Protein AF-A0A2P8VQZ1-F1 (afdb_monomer_lite)

Structure (mmCIF, N/CA/C/O backbone):
data_AF-A0A2P8VQZ1-F1
#
_entry.id   AF-A0A2P8VQZ1-F1
#
loop_
_atom_site.group_PDB
_atom_site.id
_atom_site.type_symbol
_atom_site.label_atom_id
_atom_site.label_alt_id
_atom_site.label_comp_id
_atom_site.label_asym_id
_atom_site.label_entity_id
_atom_site.label_seq_id
_atom_site.pdbx_PDB_ins_code
_atom_site.Cartn_x
_atom_site.Cartn_y
_atom_site.Cartn_z
_atom_site.occupancy
_atom_site.B_iso_or_equiv
_atom_site.auth_seq_id
_atom_site.auth_comp_id
_atom_site.auth_asym_id
_atom_site.auth_atom_id
_atom_site.pdbx_PDB_model_num
ATOM 1 N N . MET A 1 1 ? 17.018 -12.679 38.061 1.00 53.47 1 MET A N 1
ATOM 2 C CA . MET A 1 1 ? 17.982 -11.822 37.328 1.00 53.47 1 MET A CA 1
ATOM 3 C C . MET A 1 1 ? 17.509 -11.430 35.916 1.00 53.47 1 MET A C 1
ATOM 5 O O . MET A 1 1 ? 17.938 -10.405 35.412 1.00 53.47 1 MET A O 1
ATOM 9 N N . THR A 1 2 ? 16.583 -12.165 35.287 1.00 56.56 2 THR A N 1
ATOM 10 C CA . THR A 1 2 ? 16.092 -11.919 33.910 1.00 56.56 2 THR A CA 1
ATOM 11 C C . THR A 1 2 ? 14.979 -10.865 33.781 1.0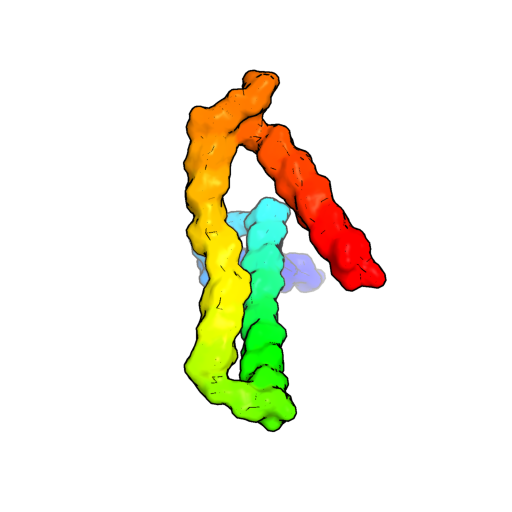0 56.56 2 THR A C 1
ATOM 13 O O . THR A 1 2 ? 14.738 -10.357 32.688 1.00 56.56 2 THR A O 1
ATOM 16 N N . THR A 1 3 ? 14.308 -10.501 34.878 1.00 59.94 3 THR A N 1
ATOM 17 C CA . THR A 1 3 ? 13.197 -9.528 34.886 1.00 59.94 3 THR A CA 1
ATOM 18 C C . THR A 1 3 ? 13.667 -8.078 34.721 1.00 59.94 3 THR A C 1
ATOM 20 O O . THR A 1 3 ? 12.965 -7.273 34.121 1.00 59.94 3 THR A O 1
ATOM 23 N N . SER A 1 4 ? 14.882 -7.767 35.192 1.00 68.19 4 SER A N 1
ATOM 24 C CA . SER A 1 4 ? 15.487 -6.429 35.107 1.00 68.19 4 SER A CA 1
ATOM 25 C C . SER A 1 4 ? 15.805 -6.037 33.660 1.00 68.19 4 SER A C 1
ATOM 27 O O . SER A 1 4 ? 15.395 -4.977 33.200 1.00 68.19 4 SER A O 1
ATOM 29 N N . LEU A 1 5 ? 16.415 -6.948 32.891 1.00 73.94 5 LEU A N 1
ATOM 30 C CA . LEU A 1 5 ? 16.815 -6.670 31.510 1.00 73.94 5 LEU A CA 1
ATOM 31 C C . LEU A 1 5 ? 15.610 -6.377 30.605 1.00 73.94 5 LEU A C 1
ATOM 33 O O . LEU A 1 5 ? 15.630 -5.420 29.842 1.00 73.94 5 LEU A O 1
ATOM 37 N N . LYS A 1 6 ? 14.536 -7.174 30.715 1.00 76.06 6 LYS A N 1
ATOM 38 C CA . LYS A 1 6 ? 13.309 -6.969 29.926 1.00 76.06 6 LYS A CA 1
ATOM 39 C C . LYS A 1 6 ? 12.633 -5.636 30.252 1.00 76.06 6 LYS A C 1
ATOM 41 O O . LYS A 1 6 ? 12.143 -4.975 29.341 1.00 76.06 6 LYS A O 1
ATOM 46 N N . ALA A 1 7 ? 12.619 -5.244 31.526 1.00 75.81 7 ALA A N 1
ATOM 47 C CA . ALA A 1 7 ? 12.051 -3.973 31.961 1.00 75.81 7 ALA A CA 1
ATOM 48 C C . ALA A 1 7 ? 12.875 -2.780 31.449 1.00 75.81 7 ALA A C 1
ATOM 50 O O . ALA A 1 7 ? 12.304 -1.858 30.871 1.00 75.81 7 ALA A O 1
ATOM 51 N N . SER A 1 8 ? 14.206 -2.841 31.558 1.00 77.88 8 SER A N 1
ATOM 52 C CA . SER A 1 8 ? 15.101 -1.806 31.023 1.00 77.88 8 SER A CA 1
ATOM 53 C C . SER A 1 8 ? 15.010 -1.677 29.503 1.00 77.88 8 SER A C 1
ATOM 55 O O . SER A 1 8 ? 15.011 -0.568 28.978 1.00 77.88 8 SER A O 1
ATOM 57 N N . LEU A 1 9 ? 14.885 -2.797 28.788 1.00 81.12 9 LEU A N 1
ATOM 58 C CA . LEU A 1 9 ? 14.784 -2.804 27.328 1.00 81.12 9 LEU A CA 1
ATOM 59 C C . LEU A 1 9 ? 13.440 -2.235 26.860 1.00 81.12 9 LEU A C 1
ATOM 61 O O . LEU A 1 9 ? 13.404 -1.421 25.940 1.00 81.12 9 LEU A O 1
ATOM 65 N N . LYS A 1 10 ? 12.346 -2.591 27.545 1.00 80.12 10 LYS A N 1
ATOM 66 C CA . LYS A 1 10 ? 11.026 -2.000 27.302 1.00 80.12 10 LYS A CA 1
ATOM 67 C C . LYS A 1 10 ? 11.050 -0.484 27.523 1.00 80.12 10 LYS A C 1
ATOM 69 O O . LYS A 1 10 ? 10.620 0.259 26.650 1.00 80.12 10 LYS A O 1
ATOM 74 N N . GLN A 1 11 ? 11.612 -0.035 28.643 1.00 79.56 11 GLN A N 1
ATOM 75 C CA . GLN A 1 11 ? 11.681 1.384 28.990 1.00 79.56 11 GLN A CA 1
ATOM 76 C C . GLN A 1 11 ? 12.552 2.187 28.011 1.00 79.56 11 GLN A C 1
ATOM 78 O O . GLN A 1 11 ? 12.190 3.299 27.629 1.00 79.56 11 GLN A O 1
ATOM 83 N N . PHE A 1 12 ? 13.663 1.608 27.548 1.00 82.44 12 PHE A N 1
ATOM 84 C CA . PHE A 1 12 ? 14.513 2.221 26.531 1.00 82.44 12 PHE A CA 1
ATOM 85 C C . PHE A 1 12 ? 13.783 2.396 25.194 1.00 82.44 12 PHE A C 1
ATOM 87 O O . PHE A 1 12 ? 13.870 3.465 24.588 1.00 82.44 12 PHE A O 1
ATOM 94 N N . VAL A 1 13 ? 13.056 1.368 24.742 1.00 82.50 13 VAL A N 1
ATOM 95 C CA . VAL A 1 13 ? 12.276 1.412 23.496 1.00 82.50 13 VAL A CA 1
ATOM 96 C C . VAL A 1 13 ? 11.149 2.437 23.599 1.00 82.50 13 VAL A C 1
ATOM 98 O O . VAL A 1 13 ? 10.976 3.239 22.684 1.00 82.50 13 VAL A O 1
ATOM 101 N N . GLU A 1 14 ? 10.424 2.465 24.717 1.00 82.38 14 GLU A N 1
ATOM 102 C CA . GLU A 1 14 ? 9.338 3.427 24.926 1.00 82.38 14 GLU A CA 1
ATOM 103 C C . GLU A 1 14 ? 9.850 4.874 24.894 1.00 82.38 14 GLU A C 1
ATOM 105 O O . GLU A 1 14 ? 9.268 5.704 24.201 1.00 82.38 14 GLU A O 1
ATOM 110 N N . GLN A 1 15 ? 10.979 5.178 25.541 1.00 81.81 15 GLN A N 1
ATOM 111 C CA . GLN A 1 15 ? 11.538 6.537 25.543 1.00 81.81 15 GLN A CA 1
ATOM 112 C C . GLN A 1 15 ? 12.199 6.947 24.222 1.00 81.81 15 GLN A C 1
ATOM 114 O O . GLN A 1 15 ? 11.953 8.054 23.747 1.00 81.81 15 GLN A O 1
ATOM 119 N N . ASN A 1 16 ? 13.039 6.093 23.628 1.00 82.44 16 ASN A N 1
ATOM 120 C CA . ASN A 1 16 ? 13.879 6.490 22.490 1.00 82.44 16 ASN A CA 1
ATOM 121 C C . ASN A 1 16 ? 13.222 6.229 21.132 1.00 82.44 16 ASN A C 1
ATOM 123 O O . ASN A 1 16 ? 13.440 6.986 20.191 1.00 82.44 16 ASN A O 1
ATOM 127 N N . VAL A 1 17 ? 12.434 5.158 21.012 1.00 81.25 17 VAL A N 1
ATOM 128 C CA . VAL A 1 17 ? 11.839 4.741 19.732 1.00 81.25 17 VAL A CA 1
ATOM 129 C C . VAL A 1 17 ? 10.382 5.180 19.645 1.00 81.25 17 VAL A C 1
ATOM 131 O O . VAL A 1 17 ? 9.955 5.683 18.610 1.00 81.25 17 VAL A O 1
ATOM 134 N N . LEU A 1 18 ? 9.623 5.029 20.732 1.00 83.06 18 LEU A N 1
ATOM 135 C CA . LEU A 1 18 ? 8.189 5.343 20.761 1.00 83.06 18 LEU A CA 1
ATOM 136 C C . LEU A 1 18 ? 7.884 6.737 21.313 1.00 83.06 18 LEU A C 1
ATOM 138 O O . LEU A 1 18 ? 6.722 7.057 21.546 1.00 83.06 18 LEU A O 1
ATOM 142 N N . GLN A 1 19 ? 8.915 7.568 21.507 1.00 86.81 19 GLN A N 1
ATOM 143 C CA . GLN A 1 19 ? 8.788 8.968 21.928 1.00 86.81 19 GLN A CA 1
ATOM 144 C C . GLN A 1 19 ? 7.947 9.140 23.210 1.00 86.81 19 GLN A C 1
ATOM 146 O O . GLN A 1 19 ? 7.176 10.087 23.348 1.00 86.81 19 GLN A O 1
ATOM 151 N N . GLY A 1 20 ? 8.069 8.200 24.149 1.00 80.12 20 GLY A N 1
ATOM 152 C CA . GLY A 1 20 ? 7.347 8.185 25.421 1.00 80.12 20 GLY A CA 1
ATOM 153 C C . GLY A 1 20 ? 5.971 7.511 25.388 1.00 80.12 20 GLY A C 1
ATOM 154 O O . GLY A 1 20 ? 5.292 7.512 26.413 1.00 80.12 20 GLY A O 1
ATOM 155 N N . GLN A 1 21 ? 5.546 6.928 24.262 1.00 83.94 21 GLN A N 1
ATOM 156 C CA . GLN A 1 21 ? 4.285 6.182 24.186 1.00 83.94 21 GLN A CA 1
ATOM 157 C C . GLN A 1 21 ? 4.429 4.755 24.743 1.00 83.94 21 GLN A C 1
ATOM 159 O O . GLN A 1 21 ? 5.425 4.084 24.452 1.00 83.94 21 GLN A O 1
ATOM 164 N N . PRO A 1 22 ? 3.436 4.252 25.504 1.00 85.25 22 PRO A N 1
ATOM 165 C CA . PRO A 1 22 ? 3.462 2.885 26.005 1.00 85.25 22 PRO A CA 1
ATOM 166 C C . PRO A 1 22 ? 3.303 1.878 24.861 1.00 85.25 22 PRO A C 1
ATOM 168 O O . PRO A 1 22 ? 2.521 2.088 23.930 1.00 85.25 22 PRO A O 1
ATOM 171 N N . LEU A 1 23 ? 3.988 0.736 24.961 1.00 82.06 23 LEU A N 1
ATOM 172 C CA . LEU A 1 23 ? 3.792 -0.405 24.058 1.00 82.06 23 LEU A CA 1
ATOM 173 C C . LEU A 1 23 ? 2.420 -1.050 24.289 1.00 82.06 23 LEU A C 1
ATOM 175 O O . LEU A 1 23 ? 2.293 -2.039 25.017 1.00 82.06 23 LEU A O 1
ATOM 179 N N . THR A 1 24 ? 1.386 -0.489 23.667 1.00 89.44 24 THR A N 1
ATOM 180 C CA . THR A 1 24 ? 0.066 -1.117 23.571 1.00 89.44 24 THR A CA 1
ATOM 181 C C . THR A 1 24 ? 0.061 -2.182 22.476 1.00 89.44 24 THR A C 1
ATOM 183 O O . THR A 1 24 ? 0.850 -2.144 21.527 1.00 89.44 24 THR A O 1
ATOM 186 N N . THR A 1 25 ? -0.841 -3.156 22.591 1.00 88.38 25 THR A N 1
ATOM 187 C CA . THR A 1 25 ? -1.041 -4.198 21.570 1.00 88.38 25 THR A CA 1
ATOM 188 C C . THR A 1 25 ? -1.426 -3.606 20.214 1.00 88.38 25 THR A C 1
ATOM 190 O O . THR A 1 25 ? -0.978 -4.094 19.180 1.00 88.38 25 THR A O 1
ATOM 193 N N . GLU A 1 26 ? -2.198 -2.520 20.216 1.00 89.69 26 GLU A N 1
ATOM 194 C CA . GLU A 1 26 ? -2.586 -1.771 19.018 1.00 89.69 26 GLU A CA 1
ATOM 195 C C . GLU A 1 26 ? -1.376 -1.127 18.336 1.00 89.69 26 GLU A C 1
ATOM 197 O O . GLU A 1 26 ? -1.177 -1.307 17.134 1.00 89.69 26 GLU A O 1
ATOM 202 N N . LEU A 1 27 ? -0.522 -0.437 19.101 1.00 88.88 27 LEU A N 1
ATOM 203 C CA . LEU A 1 27 ? 0.688 0.182 18.564 1.00 88.88 27 LEU A CA 1
ATOM 204 C C . LEU A 1 27 ? 1.649 -0.876 18.017 1.00 88.88 27 LEU A C 1
ATOM 206 O O . LEU A 1 27 ? 2.185 -0.713 16.924 1.00 88.88 27 LEU A O 1
ATOM 210 N N . ALA A 1 28 ? 1.816 -1.992 18.728 1.00 89.12 28 ALA A N 1
ATOM 211 C CA . ALA A 1 28 ? 2.629 -3.107 18.258 1.00 89.12 28 ALA A CA 1
ATOM 212 C C . ALA A 1 28 ? 2.103 -3.692 16.933 1.00 89.12 28 ALA A C 1
ATOM 214 O O . ALA A 1 28 ? 2.895 -3.961 16.028 1.00 89.12 28 ALA A O 1
ATOM 215 N N . ALA A 1 29 ? 0.780 -3.840 16.786 1.00 91.38 29 ALA A N 1
ATOM 216 C CA . ALA A 1 29 ? 0.169 -4.302 15.541 1.00 91.38 29 ALA A CA 1
ATOM 217 C C . ALA A 1 29 ? 0.414 -3.317 14.387 1.00 91.38 29 ALA A C 1
ATOM 219 O O . ALA A 1 29 ? 0.814 -3.727 13.297 1.00 91.38 29 ALA A O 1
ATOM 220 N N . ILE A 1 30 ? 0.242 -2.016 14.634 1.00 92.12 30 ILE A N 1
ATOM 221 C CA . ILE A 1 30 ? 0.504 -0.966 13.641 1.00 92.12 30 ILE A CA 1
ATOM 222 C C . ILE A 1 30 ? 1.979 -0.984 13.214 1.00 92.12 30 ILE A C 1
ATOM 224 O O . ILE A 1 30 ? 2.271 -1.015 12.018 1.00 92.12 30 ILE A O 1
ATOM 228 N N . LEU A 1 31 ? 2.911 -1.026 14.172 1.00 92.19 31 LEU A N 1
ATOM 229 C CA . LEU A 1 31 ? 4.352 -1.080 13.903 1.00 92.19 31 LEU A CA 1
ATOM 230 C C . LEU A 1 31 ? 4.733 -2.311 13.080 1.00 92.19 31 LEU A C 1
ATOM 232 O O . LEU A 1 31 ? 5.512 -2.196 12.137 1.00 92.19 31 LEU A O 1
ATOM 236 N N . MET A 1 32 ? 4.158 -3.473 13.392 1.00 92.12 32 MET A N 1
ATOM 237 C CA . MET A 1 32 ? 4.393 -4.701 12.635 1.00 92.12 32 MET A CA 1
ATOM 238 C C . MET A 1 32 ? 3.918 -4.571 11.183 1.00 92.12 32 MET A C 1
ATOM 240 O O . MET A 1 32 ? 4.654 -4.934 10.266 1.00 92.12 32 MET A O 1
ATOM 244 N N . VAL A 1 33 ? 2.726 -4.012 10.953 1.00 94.00 33 VAL A N 1
ATOM 245 C CA . VAL A 1 33 ? 2.205 -3.790 9.594 1.00 94.00 33 VAL A CA 1
ATOM 246 C C . VAL A 1 33 ? 3.119 -2.851 8.807 1.00 94.00 33 VAL A C 1
ATOM 248 O O . VAL A 1 33 ? 3.475 -3.159 7.669 1.00 94.00 33 VAL A O 1
ATOM 251 N N . TYR A 1 34 ? 3.540 -1.735 9.404 1.00 92.12 34 TYR A N 1
ATOM 252 C CA . TYR A 1 34 ? 4.437 -0.789 8.735 1.00 92.12 34 TYR A CA 1
ATOM 253 C C . TYR A 1 34 ? 5.842 -1.355 8.511 1.00 92.12 34 TYR A C 1
ATOM 255 O O . TYR A 1 34 ? 6.447 -1.087 7.474 1.00 92.12 34 TYR A O 1
ATOM 263 N N . PHE A 1 35 ? 6.340 -2.191 9.420 1.00 93.31 35 PHE A N 1
ATOM 264 C CA . PHE A 1 35 ? 7.602 -2.901 9.238 1.00 93.31 35 PHE A CA 1
ATOM 265 C C . PHE A 1 35 ? 7.549 -3.845 8.031 1.00 93.31 35 PHE A C 1
ATOM 267 O O . PHE A 1 35 ? 8.425 -3.794 7.165 1.00 93.31 35 PHE A O 1
ATOM 274 N N . VAL A 1 36 ? 6.482 -4.644 7.920 1.00 93.56 36 VAL A N 1
ATOM 275 C CA . VAL A 1 36 ? 6.255 -5.504 6.749 1.00 93.56 36 VAL A CA 1
ATOM 276 C C . VAL A 1 36 ? 6.152 -4.662 5.475 1.00 93.56 36 VAL A C 1
ATOM 278 O O . VAL A 1 36 ? 6.786 -4.999 4.476 1.00 93.56 36 VAL A O 1
ATOM 281 N N . GLN A 1 37 ? 5.429 -3.536 5.505 1.00 90.12 37 GLN A N 1
ATOM 282 C CA . GLN A 1 37 ? 5.368 -2.627 4.355 1.00 90.12 37 GLN A CA 1
ATOM 283 C C . GLN A 1 37 ? 6.742 -2.082 3.944 1.00 90.12 37 GLN A C 1
ATOM 285 O O . GLN A 1 37 ? 7.003 -1.967 2.747 1.00 90.12 37 GLN A O 1
ATOM 290 N N . GLY A 1 38 ? 7.625 -1.792 4.902 1.00 90.38 38 GLY A N 1
ATOM 291 C CA . GLY A 1 38 ? 9.000 -1.375 4.627 1.00 90.38 38 GLY A CA 1
ATOM 292 C C . GLY A 1 38 ? 9.818 -2.467 3.930 1.00 90.38 38 GLY A C 1
ATOM 293 O O . GLY A 1 38 ? 10.441 -2.207 2.901 1.00 90.38 38 GLY A O 1
ATOM 294 N N . ILE A 1 39 ? 9.763 -3.707 4.430 1.00 92.62 39 ILE A N 1
ATOM 295 C CA . ILE A 1 39 ? 10.505 -4.842 3.849 1.00 92.62 39 ILE A CA 1
ATOM 296 C C . ILE A 1 39 ? 10.048 -5.155 2.420 1.00 92.62 39 ILE A C 1
ATOM 298 O O . ILE A 1 39 ? 10.878 -5.499 1.578 1.00 92.62 39 ILE A O 1
ATOM 302 N N . LEU A 1 40 ? 8.761 -4.979 2.098 1.00 88.44 40 LEU A N 1
ATOM 303 C CA . LEU A 1 40 ? 8.264 -5.144 0.725 1.00 88.44 40 LEU A CA 1
ATOM 304 C C . LEU A 1 40 ? 8.988 -4.235 -0.289 1.00 88.44 40 LEU A C 1
ATOM 306 O O . LEU A 1 40 ? 9.022 -4.557 -1.477 1.00 88.44 40 LEU A O 1
ATOM 310 N N . GLY A 1 41 ? 9.610 -3.136 0.153 1.00 85.44 41 GLY A N 1
ATOM 311 C CA . GLY A 1 41 ? 10.483 -2.311 -0.684 1.00 85.44 41 GLY A CA 1
ATOM 312 C C . GLY A 1 41 ? 11.693 -3.073 -1.240 1.00 85.44 41 GLY A C 1
ATOM 313 O O . GLY A 1 41 ? 12.046 -2.882 -2.402 1.00 85.44 41 GLY A O 1
ATOM 314 N N . LEU A 1 42 ? 12.270 -3.999 -0.466 1.00 88.62 42 LEU A N 1
ATOM 315 C CA . LEU A 1 42 ? 13.378 -4.850 -0.919 1.00 88.62 42 LEU A CA 1
ATOM 316 C C . LEU A 1 42 ? 12.926 -5.813 -2.023 1.00 88.62 42 LEU A C 1
ATOM 318 O O . LEU A 1 42 ? 13.620 -5.983 -3.022 1.00 88.62 42 LEU A O 1
ATOM 322 N N . ALA A 1 43 ? 11.727 -6.385 -1.887 1.00 86.38 43 ALA A N 1
ATOM 323 C CA . ALA A 1 43 ? 11.149 -7.243 -2.919 1.00 86.38 43 ALA A CA 1
ATOM 324 C C . ALA A 1 43 ? 10.913 -6.475 -4.231 1.00 86.38 43 ALA A C 1
ATOM 326 O O . ALA A 1 43 ? 11.221 -6.978 -5.309 1.00 86.38 43 ALA A O 1
ATOM 327 N N . ARG A 1 44 ? 10.436 -5.225 -4.157 1.00 83.31 44 ARG A N 1
ATOM 328 C CA . ARG A 1 44 ? 10.267 -4.363 -5.344 1.00 83.31 44 ARG A CA 1
ATOM 329 C C . ARG A 1 44 ? 11.591 -4.055 -6.041 1.00 83.31 44 ARG A C 1
ATOM 331 O O . ARG A 1 44 ? 11.620 -3.956 -7.268 1.00 83.31 44 ARG A O 1
ATOM 338 N N . LEU A 1 45 ? 12.675 -3.916 -5.278 1.00 84.31 45 LEU A N 1
ATOM 339 C CA . LEU A 1 45 ? 14.006 -3.714 -5.840 1.00 84.31 45 LEU A CA 1
ATOM 340 C C . LEU A 1 45 ? 14.477 -4.957 -6.606 1.00 84.31 45 LEU A C 1
ATOM 342 O O . LEU A 1 45 ? 14.925 -4.824 -7.740 1.00 84.31 45 LEU A O 1
ATOM 346 N N . ALA A 1 46 ? 14.294 -6.153 -6.039 1.00 84.62 46 ALA A N 1
ATOM 347 C CA . ALA A 1 46 ? 14.610 -7.409 -6.721 1.00 84.62 46 ALA A CA 1
ATOM 348 C C . ALA A 1 46 ? 13.823 -7.571 -8.035 1.00 84.62 46 ALA A C 1
ATOM 350 O O . ALA A 1 46 ? 14.403 -7.910 -9.062 1.00 84.62 46 ALA A O 1
ATOM 351 N N . VAL A 1 47 ? 12.526 -7.237 -8.034 1.00 83.50 47 VAL A N 1
ATOM 352 C CA . VAL A 1 47 ? 11.701 -7.226 -9.257 1.00 83.50 47 VAL A CA 1
ATOM 353 C C . VAL A 1 47 ? 12.226 -6.214 -10.277 1.00 83.50 47 VAL A C 1
ATOM 355 O O . VAL A 1 47 ? 12.257 -6.497 -11.469 1.00 83.50 47 VAL A O 1
ATOM 358 N N . SER A 1 48 ? 12.672 -5.039 -9.827 1.00 80.88 48 SER A N 1
ATOM 359 C CA . SER A 1 48 ? 13.225 -4.016 -10.721 1.00 80.88 48 SER A CA 1
ATOM 360 C C . SER A 1 48 ? 14.536 -4.457 -11.373 1.00 80.88 48 SER A C 1
ATOM 362 O O . SER A 1 48 ? 14.765 -4.101 -12.525 1.00 80.88 48 SER A O 1
ATOM 364 N N . PHE A 1 49 ? 15.380 -5.210 -10.661 1.00 83.69 49 PHE A N 1
ATOM 365 C CA . PHE A 1 49 ? 16.590 -5.809 -11.233 1.00 83.69 49 PHE A CA 1
ATOM 366 C C . PHE A 1 49 ? 16.247 -6.916 -12.223 1.00 83.69 49 PHE A C 1
ATOM 368 O O . PHE A 1 49 ? 16.704 -6.856 -13.353 1.00 83.69 49 PHE A O 1
ATOM 375 N N . PHE A 1 50 ? 15.339 -7.829 -11.876 1.00 84.88 50 PHE A N 1
ATOM 376 C CA . PHE A 1 50 ? 14.860 -8.863 -12.800 1.00 84.88 50 PHE A CA 1
ATOM 377 C C . PHE A 1 50 ? 14.327 -8.274 -14.122 1.00 84.88 50 PHE A C 1
ATOM 379 O O . PHE A 1 50 ? 14.704 -8.697 -15.213 1.00 84.88 50 PHE A O 1
ATOM 386 N N . LEU A 1 51 ? 13.486 -7.236 -14.043 1.00 81.62 51 LEU A N 1
ATOM 387 C CA . LEU A 1 51 ? 12.920 -6.582 -15.227 1.00 81.62 51 LEU A CA 1
ATOM 388 C C . LEU A 1 51 ? 13.986 -5.904 -16.109 1.00 81.62 51 LEU A C 1
ATOM 390 O O . LEU A 1 51 ? 13.827 -5.859 -17.327 1.00 81.62 51 LEU A O 1
ATOM 394 N N . LYS A 1 52 ? 15.055 -5.365 -15.516 1.00 79.25 52 LYS A N 1
ATOM 395 C CA . LYS A 1 52 ? 16.119 -4.664 -16.252 1.00 79.25 52 LYS A CA 1
ATOM 396 C C . LYS A 1 52 ? 17.192 -5.612 -16.782 1.00 79.25 52 LYS A C 1
ATOM 398 O O . LYS A 1 52 ? 17.595 -5.469 -17.930 1.00 79.25 52 LYS A O 1
ATOM 403 N N . ASP A 1 53 ? 17.628 -6.557 -15.957 1.00 79.12 53 ASP A N 1
ATOM 404 C CA . ASP A 1 53 ? 18.817 -7.374 -16.199 1.00 79.12 53 ASP A CA 1
ATOM 405 C C . ASP A 1 53 ? 18.481 -8.664 -16.964 1.00 79.12 53 ASP A C 1
ATOM 407 O O . ASP A 1 53 ? 19.219 -9.030 -17.875 1.00 79.12 53 ASP A O 1
ATOM 411 N N . ASP A 1 54 ? 17.345 -9.310 -16.665 1.00 81.06 54 ASP A N 1
ATOM 412 C CA . ASP A 1 54 ? 16.939 -10.559 -17.332 1.00 81.06 54 ASP A CA 1
ATOM 413 C C . ASP A 1 54 ? 16.008 -10.312 -18.529 1.00 81.06 54 ASP A C 1
ATOM 415 O O . ASP A 1 54 ? 16.083 -11.005 -19.544 1.00 81.06 54 ASP A O 1
ATOM 419 N N . LEU A 1 55 ? 15.123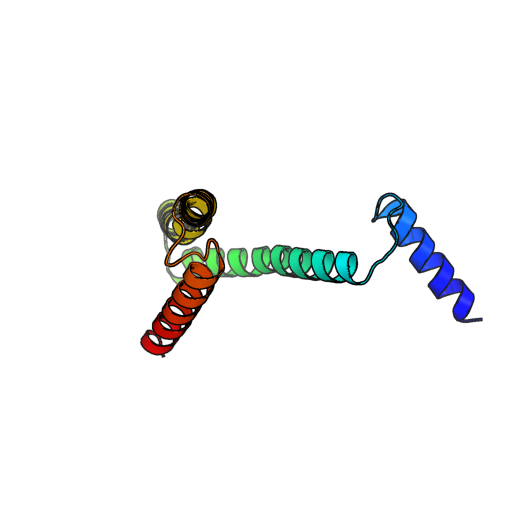 -9.315 -18.425 1.00 79.62 55 LEU A N 1
ATOM 420 C CA . LEU A 1 55 ? 14.149 -8.973 -19.473 1.00 79.62 55 LEU A CA 1
ATOM 421 C C . LEU A 1 55 ? 14.594 -7.811 -20.374 1.00 79.62 55 LEU A C 1
ATOM 423 O O . LEU A 1 55 ? 13.935 -7.538 -21.376 1.00 79.62 55 LEU A O 1
ATOM 427 N N . GLY A 1 56 ? 15.702 -7.138 -20.044 1.00 83.12 56 GLY A N 1
ATOM 428 C CA . GLY A 1 56 ? 16.300 -6.089 -20.876 1.00 83.12 56 GLY A CA 1
ATOM 429 C C . GLY A 1 56 ? 15.467 -4.809 -21.009 1.00 83.12 56 GLY A C 1
ATOM 430 O O . GLY A 1 56 ? 15.706 -4.026 -21.929 1.00 83.12 56 GLY A O 1
ATOM 431 N N . LEU A 1 57 ? 14.478 -4.587 -20.134 1.00 84.00 57 LEU A N 1
ATOM 432 C CA . LEU A 1 57 ? 13.599 -3.420 -20.218 1.00 84.00 57 LEU A CA 1
ATOM 433 C C . LEU A 1 57 ? 14.365 -2.134 -19.911 1.00 84.00 57 LEU A C 1
ATOM 435 O O . LEU A 1 57 ? 15.157 -2.053 -18.963 1.00 84.00 57 LEU A O 1
ATOM 439 N N . THR A 1 58 ? 14.067 -1.080 -20.665 1.00 87.31 58 THR A N 1
ATOM 440 C CA . THR A 1 58 ? 14.638 0.234 -20.380 1.00 87.31 58 THR A CA 1
ATOM 441 C C . THR A 1 58 ? 14.131 0.751 -19.026 1.00 87.31 58 THR A C 1
ATOM 443 O O . THR A 1 58 ? 13.006 0.456 -18.606 1.00 87.31 58 THR A O 1
ATOM 446 N N . PRO A 1 59 ? 14.907 1.593 -18.319 1.00 80.88 59 PRO A N 1
ATOM 447 C CA . PRO A 1 59 ? 14.451 2.197 -17.068 1.00 80.88 59 PRO A CA 1
ATOM 448 C C . PRO A 1 59 ? 13.126 2.963 -17.201 1.00 80.88 59 PRO A C 1
ATOM 450 O O . PRO A 1 59 ? 12.360 3.018 -16.240 1.00 80.88 59 PRO A O 1
ATOM 453 N N . ALA A 1 60 ? 12.848 3.523 -18.384 1.00 85.88 60 ALA A N 1
ATOM 454 C CA . ALA A 1 60 ? 11.603 4.219 -18.687 1.00 85.88 60 ALA A CA 1
ATOM 455 C C . ALA A 1 60 ? 10.400 3.263 -18.740 1.00 85.88 60 ALA A C 1
ATOM 457 O O . ALA A 1 60 ? 9.353 3.577 -18.177 1.00 85.88 60 ALA A O 1
ATOM 458 N N . GLU A 1 61 ? 10.549 2.083 -19.345 1.00 85.88 61 GLU A N 1
ATOM 459 C CA . GLU A 1 61 ? 9.483 1.073 -19.420 1.00 85.88 61 GLU A CA 1
ATOM 460 C C . GLU A 1 61 ? 9.179 0.473 -18.047 1.00 85.88 61 GLU A C 1
ATOM 462 O O . GLU A 1 61 ? 8.013 0.383 -17.658 1.00 85.88 61 GLU A O 1
ATO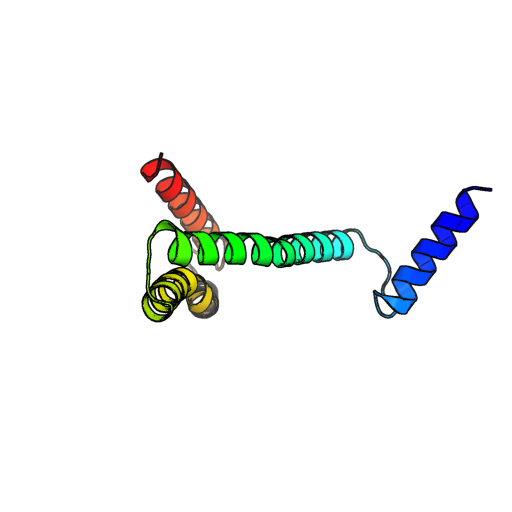M 467 N N . VAL A 1 62 ? 10.212 0.155 -17.258 1.00 85.81 62 VAL A N 1
ATOM 468 C CA . VAL A 1 62 ? 10.030 -0.334 -15.879 1.00 85.81 62 VAL A CA 1
ATOM 469 C C . VAL A 1 62 ? 9.338 0.720 -15.010 1.00 85.81 62 VAL A C 1
ATOM 471 O O . VAL A 1 62 ? 8.439 0.390 -14.229 1.00 85.81 62 VAL A O 1
ATOM 474 N N . ALA A 1 63 ? 9.704 1.996 -15.161 1.00 85.62 63 ALA A N 1
ATOM 475 C CA . ALA A 1 63 ? 9.048 3.097 -14.461 1.00 85.62 63 ALA A CA 1
ATOM 476 C C . ALA A 1 63 ? 7.588 3.279 -14.905 1.00 85.62 63 ALA A C 1
ATOM 478 O O . ALA A 1 63 ? 6.718 3.451 -14.051 1.00 85.62 63 ALA A O 1
ATOM 479 N N . ALA A 1 64 ? 7.299 3.188 -16.205 1.00 87.88 64 ALA A N 1
ATOM 480 C CA . ALA A 1 64 ? 5.941 3.284 -16.734 1.00 87.88 64 ALA A CA 1
ATOM 481 C C . ALA A 1 64 ? 5.056 2.129 -16.236 1.00 87.88 64 ALA A C 1
ATOM 483 O O . ALA A 1 64 ? 3.964 2.370 -15.720 1.00 87.88 64 ALA A O 1
ATOM 484 N N . MET A 1 65 ? 5.549 0.889 -16.299 1.00 86.00 65 MET A N 1
ATOM 485 C CA . MET A 1 65 ? 4.843 -0.290 -15.787 1.00 86.00 65 MET A CA 1
ATOM 486 C C . MET A 1 65 ? 4.564 -0.186 -14.288 1.00 86.00 65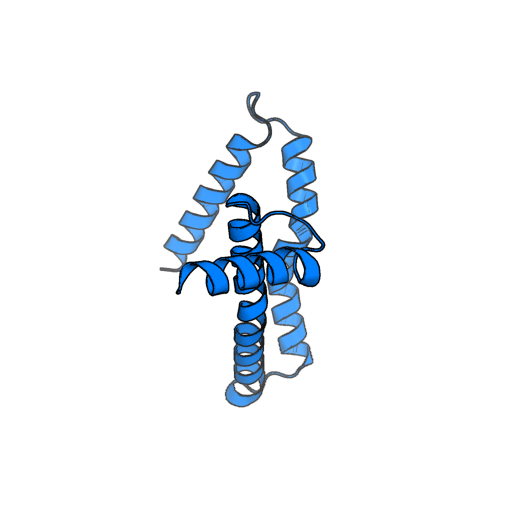 MET A C 1
ATOM 488 O O . MET A 1 65 ? 3.434 -0.397 -13.846 1.00 86.00 65 MET A O 1
ATOM 492 N N . THR A 1 66 ? 5.581 0.176 -13.502 1.00 84.62 66 THR A N 1
ATOM 493 C CA . THR A 1 66 ? 5.428 0.337 -12.051 1.00 84.62 66 THR A CA 1
ATOM 494 C C . THR A 1 66 ? 4.466 1.482 -11.738 1.00 84.62 66 THR A C 1
ATOM 496 O O . THR A 1 66 ? 3.607 1.341 -10.870 1.00 84.62 66 THR A O 1
ATOM 499 N N . GLY A 1 67 ? 4.544 2.586 -12.485 1.00 85.81 67 GLY A N 1
ATOM 500 C CA . GLY A 1 67 ? 3.624 3.716 -12.382 1.00 85.81 67 GLY A CA 1
ATOM 501 C C . GLY A 1 67 ? 2.173 3.286 -12.587 1.00 85.81 67 GLY A C 1
ATOM 502 O O . GLY A 1 67 ? 1.339 3.523 -11.711 1.00 85.81 67 GLY A O 1
ATOM 503 N N . ILE A 1 68 ? 1.886 2.559 -13.671 1.00 88.19 68 ILE A N 1
ATOM 504 C CA . ILE A 1 68 ? 0.550 2.011 -13.950 1.00 88.19 68 ILE A CA 1
ATOM 505 C C . ILE A 1 68 ? 0.100 1.069 -12.826 1.00 88.19 68 ILE A C 1
ATOM 507 O O . ILE A 1 68 ? -1.015 1.204 -12.322 1.00 88.19 68 ILE A O 1
ATOM 511 N N . ALA A 1 69 ? 0.976 0.174 -12.362 1.00 85.62 69 ALA A N 1
ATOM 512 C CA . ALA A 1 69 ? 0.675 -0.741 -11.259 1.00 85.62 69 ALA A CA 1
ATOM 513 C C . ALA A 1 69 ? 0.384 -0.017 -9.928 1.00 85.62 69 ALA A C 1
ATOM 515 O O . ALA A 1 69 ? -0.347 -0.536 -9.080 1.00 85.62 69 ALA A O 1
ATOM 516 N N . THR A 1 70 ? 0.918 1.193 -9.732 1.00 84.69 70 THR A N 1
ATOM 517 C CA . THR A 1 70 ? 0.641 2.016 -8.543 1.00 84.69 70 THR A CA 1
ATOM 518 C C . THR A 1 70 ? -0.622 2.871 -8.648 1.00 84.69 70 THR A C 1
ATOM 520 O O . THR A 1 70 ? -1.129 3.296 -7.610 1.00 84.69 70 THR A O 1
ATOM 523 N N . LEU A 1 71 ? -1.199 3.066 -9.842 1.00 84.69 71 LEU A N 1
ATOM 524 C CA . LEU A 1 71 ? -2.406 3.887 -10.031 1.00 84.69 71 LEU A CA 1
ATOM 525 C C . LEU A 1 71 ? -3.577 3.507 -9.108 1.00 84.69 71 LEU A C 1
ATOM 527 O O . LEU A 1 71 ? -4.171 4.417 -8.524 1.00 84.69 71 LEU A O 1
ATOM 531 N N . PRO A 1 72 ? -3.905 2.217 -8.884 1.00 80.56 72 PRO A N 1
ATOM 532 C CA . PRO A 1 72 ? -4.989 1.849 -7.973 1.00 80.56 72 PRO A CA 1
ATOM 533 C C . PRO A 1 72 ? -4.779 2.360 -6.541 1.00 80.56 72 PRO A C 1
ATOM 535 O O . PRO A 1 72 ? -5.744 2.699 -5.854 1.00 80.56 72 PRO A O 1
ATOM 538 N N . TRP A 1 73 ? -3.524 2.466 -6.087 1.00 80.12 73 TRP A N 1
ATOM 539 C CA . TRP A 1 73 ? -3.202 3.011 -4.767 1.00 80.12 73 TRP A CA 1
ATOM 540 C C . TRP A 1 73 ? -3.487 4.512 -4.684 1.00 80.12 73 TRP A C 1
ATOM 542 O O . TRP A 1 73 ? -3.917 4.983 -3.630 1.00 80.12 73 TRP A O 1
ATOM 552 N N . THR A 1 74 ? -3.335 5.236 -5.793 1.00 83.06 74 THR A N 1
ATOM 553 C CA . THR A 1 74 ? -3.616 6.675 -5.905 1.00 83.06 74 THR A CA 1
ATOM 554 C C . THR A 1 74 ? -5.113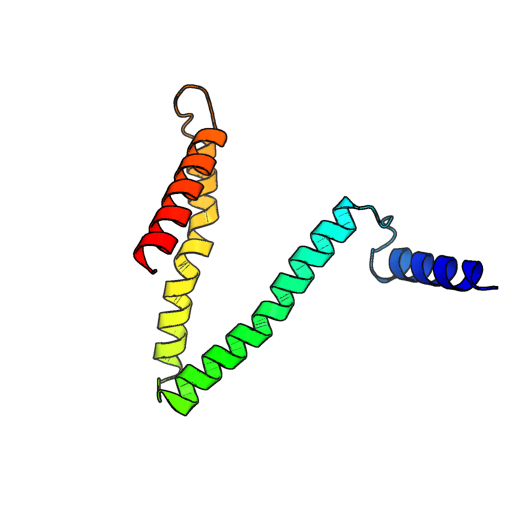 6.986 -5.952 1.00 83.06 74 THR A C 1
ATOM 556 O O . THR A 1 74 ? -5.523 8.056 -5.515 1.00 83.06 74 THR A O 1
ATOM 559 N N . ILE A 1 75 ? -5.957 6.060 -6.424 1.00 85.75 75 ILE A N 1
ATOM 560 C CA . ILE A 1 75 ? -7.421 6.259 -6.506 1.00 85.75 75 ILE A CA 1
ATOM 561 C C . ILE A 1 75 ? -8.095 6.095 -5.128 1.00 85.75 75 ILE A C 1
ATOM 563 O O . ILE A 1 75 ? -9.226 6.534 -4.926 1.00 85.75 75 ILE A O 1
ATOM 567 N N . LYS A 1 76 ? -7.405 5.527 -4.128 1.00 82.25 76 LYS A N 1
ATOM 568 C CA . LYS A 1 76 ? -7.952 5.297 -2.775 1.00 82.25 76 LYS A CA 1
ATOM 569 C C . LYS A 1 76 ? -8.704 6.488 -2.155 1.00 82.25 76 LYS A C 1
ATOM 571 O O . LYS A 1 76 ? -9.786 6.245 -1.623 1.00 82.25 76 LYS A O 1
ATOM 576 N N . PRO A 1 77 ? -8.217 7.745 -2.214 1.00 84.31 77 PRO A N 1
ATOM 577 C CA . PRO A 1 77 ? -8.951 8.890 -1.678 1.00 84.31 77 PRO A CA 1
ATOM 578 C C . PRO A 1 77 ? -10.305 9.085 -2.364 1.00 84.31 77 PRO A C 1
ATOM 580 O O . PRO A 1 77 ? -11.295 9.348 -1.689 1.00 84.31 77 PRO A O 1
ATOM 583 N N . VAL A 1 78 ? -10.372 8.883 -3.684 1.00 85.62 78 VAL A N 1
ATOM 584 C CA . VAL A 1 78 ? -11.616 8.964 -4.464 1.00 85.62 78 VAL A CA 1
ATOM 585 C C . VAL A 1 78 ? -12.606 7.904 -3.990 1.00 85.62 78 VAL A C 1
ATOM 587 O O . VAL A 1 78 ? -13.761 8.226 -3.725 1.00 85.62 78 VAL A O 1
ATOM 590 N N . PHE A 1 79 ? -12.157 6.661 -3.791 1.00 81.19 79 PHE A N 1
ATOM 591 C CA . PHE A 1 79 ? -13.006 5.615 -3.208 1.00 81.19 79 PHE A CA 1
ATOM 592 C C . PHE A 1 79 ? -13.464 5.957 -1.784 1.00 81.19 79 PHE A C 1
ATOM 594 O O . PHE A 1 79 ? -14.609 5.675 -1.435 1.00 81.19 79 PHE A O 1
ATOM 601 N N . GLY A 1 80 ? -12.613 6.612 -0.988 1.00 81.19 80 GLY A N 1
ATOM 602 C CA . GLY A 1 80 ? -12.978 7.168 0.316 1.00 81.19 80 GLY A CA 1
ATOM 603 C C . GLY A 1 80 ? -14.134 8.164 0.209 1.00 81.19 80 GLY A C 1
ATOM 604 O O . GLY A 1 80 ? -15.175 7.951 0.831 1.00 81.19 80 GLY A O 1
ATOM 605 N N . PHE A 1 81 ? -13.997 9.174 -0.658 1.00 83.00 81 PHE A N 1
ATOM 606 C CA . PHE A 1 81 ? -15.043 10.168 -0.926 1.00 83.00 81 PHE A CA 1
ATOM 607 C C . PHE A 1 81 ? -16.346 9.537 -1.416 1.00 83.00 81 PHE A C 1
ATOM 609 O O . PHE A 1 81 ? -17.417 9.898 -0.936 1.00 83.00 81 PHE A O 1
ATOM 616 N N . VAL A 1 82 ? -16.273 8.572 -2.334 1.00 83.50 82 VAL A N 1
ATOM 617 C CA . VAL A 1 82 ? -17.461 7.882 -2.855 1.00 83.50 82 VAL A CA 1
ATOM 618 C C . VAL A 1 82 ? -18.160 7.086 -1.751 1.00 83.50 82 VAL A C 1
ATOM 620 O O . VAL A 1 82 ? -19.376 7.193 -1.606 1.00 83.50 82 VAL A O 1
ATOM 623 N N . SER A 1 83 ? -17.403 6.338 -0.940 1.00 80.44 83 SER A N 1
ATOM 624 C CA . SER A 1 83 ? -17.959 5.518 0.148 1.00 80.44 83 SER A CA 1
ATOM 625 C C . SER A 1 83 ? -18.591 6.342 1.277 1.00 80.44 83 SER A C 1
ATOM 627 O O . SER A 1 83 ? -19.507 5.873 1.956 1.00 80.44 83 SER A O 1
ATOM 629 N N . ASP A 1 84 ? -18.116 7.574 1.472 1.00 79.75 84 ASP A N 1
ATOM 630 C CA . ASP A 1 84 ? -18.639 8.496 2.478 1.00 79.75 84 ASP A CA 1
ATOM 631 C C . ASP A 1 84 ? -19.785 9.368 1.940 1.00 79.75 84 ASP A C 1
ATOM 633 O O . ASP A 1 84 ? -20.699 9.703 2.698 1.00 79.75 84 ASP A O 1
ATOM 637 N N . GLY A 1 85 ? -19.770 9.700 0.643 1.00 78.56 85 GLY A N 1
ATOM 638 C CA . GLY A 1 85 ? -20.754 10.566 -0.012 1.00 78.56 85 GLY A CA 1
ATOM 639 C C . GLY A 1 85 ? -22.027 9.858 -0.487 1.00 78.56 85 GLY A C 1
ATOM 640 O O . GLY A 1 85 ? -23.096 10.466 -0.464 1.00 78.56 85 GLY A O 1
ATOM 641 N N . PHE A 1 86 ? -21.950 8.578 -0.866 1.00 78.50 86 PHE A N 1
ATOM 642 C CA . PHE A 1 86 ? -23.086 7.830 -1.420 1.00 78.50 86 PHE A CA 1
ATOM 643 C C . PHE A 1 86 ? -23.457 6.625 -0.538 1.00 78.50 86 PHE A C 1
ATOM 645 O O . PHE A 1 86 ? -22.921 5.535 -0.702 1.00 78.50 86 PHE A O 1
ATOM 652 N N . PRO A 1 87 ? -24.387 6.767 0.423 1.00 76.00 87 PRO A N 1
ATOM 653 C CA . PRO A 1 87 ? -24.859 5.627 1.203 1.00 76.00 87 PRO A CA 1
ATOM 654 C C . PRO A 1 87 ? -25.710 4.682 0.340 1.00 76.00 87 PRO A C 1
ATOM 656 O O . PRO A 1 87 ? -26.750 5.077 -0.187 1.00 76.00 87 PRO A O 1
ATOM 659 N N . ILE A 1 88 ? -25.323 3.407 0.263 1.00 74.12 88 ILE A N 1
ATOM 660 C CA . ILE A 1 88 ? -26.102 2.361 -0.414 1.00 74.12 88 ILE A CA 1
ATOM 661 C C . ILE A 1 88 ? -26.993 1.674 0.625 1.00 74.12 88 ILE A C 1
ATOM 663 O O . ILE A 1 88 ? -26.508 1.102 1.602 1.00 74.12 88 ILE A O 1
ATOM 667 N N . GLY A 1 89 ? -28.315 1.732 0.438 1.00 67.38 89 GLY A N 1
ATOM 668 C CA . GLY A 1 89 ? -29.265 0.971 1.262 1.00 67.38 89 GLY A CA 1
ATOM 669 C C . GLY A 1 89 ? -29.182 1.269 2.767 1.00 67.38 89 GLY A C 1
ATOM 670 O O . GLY A 1 89 ? -29.311 0.355 3.573 1.00 67.38 89 GLY A O 1
ATOM 671 N N . ARG A 1 90 ? -28.948 2.539 3.143 1.00 71.81 90 ARG A N 1
ATOM 672 C CA . ARG A 1 90 ? -28.732 3.049 4.522 1.00 71.81 90 ARG A CA 1
ATOM 673 C C . ARG A 1 90 ? -27.377 2.719 5.165 1.00 71.81 90 ARG A C 1
ATOM 675 O O . ARG A 1 90 ? -27.091 3.247 6.239 1.00 71.81 90 ARG A O 1
ATOM 682 N N . TYR A 1 91 ? -26.511 1.939 4.520 1.00 69.25 91 TYR A N 1
ATOM 683 C CA . TYR A 1 91 ? -25.152 1.677 4.999 1.00 69.25 91 TYR A CA 1
ATOM 684 C C . TYR A 1 91 ? -24.129 2.498 4.205 1.00 69.25 91 TYR A C 1
ATOM 686 O O . TYR A 1 91 ? -24.146 2.509 2.979 1.00 69.25 91 TYR A O 1
ATOM 694 N N . ARG A 1 92 ? -23.212 3.181 4.905 1.00 69.50 92 ARG A N 1
ATOM 695 C CA . ARG A 1 92 ? -22.150 3.982 4.266 1.00 69.50 92 ARG A CA 1
ATOM 696 C C . ARG A 1 92 ? -20.987 3.115 3.782 1.00 69.50 92 ARG A C 1
ATOM 698 O O . ARG A 1 92 ? -20.829 2.939 2.593 1.00 69.50 92 ARG A O 1
ATOM 705 N N . ARG A 1 93 ? -20.219 2.488 4.683 1.00 73.00 93 ARG A N 1
ATOM 706 C CA . ARG A 1 93 ? -18.940 1.823 4.323 1.00 73.00 93 ARG A CA 1
ATOM 707 C C . ARG A 1 93 ? -19.004 0.302 4.138 1.00 73.00 93 ARG A C 1
ATOM 709 O O . ARG A 1 93 ? -18.243 -0.266 3.363 1.00 73.00 93 ARG A O 1
ATOM 716 N N . ARG A 1 94 ? -19.917 -0.375 4.843 1.00 79.00 94 ARG A N 1
ATOM 717 C CA . ARG A 1 94 ? -20.034 -1.849 4.856 1.00 79.00 94 ARG A CA 1
ATOM 718 C C . ARG A 1 94 ? -20.280 -2.485 3.473 1.00 79.00 94 ARG A C 1
ATOM 720 O O . ARG A 1 94 ? -19.562 -3.432 3.161 1.00 79.00 94 ARG A O 1
ATOM 727 N N . PRO A 1 95 ? -21.219 -2.000 2.633 1.00 82.00 95 PRO A N 1
ATOM 728 C CA . PRO A 1 95 ? -21.481 -2.631 1.336 1.00 82.00 95 PRO A CA 1
ATOM 729 C C . PRO A 1 95 ? -20.293 -2.505 0.372 1.00 82.00 95 PRO A C 1
ATOM 731 O O . PRO A 1 95 ? -19.986 -3.460 -0.333 1.00 82.00 95 PRO A O 1
ATOM 734 N N . TYR A 1 96 ? -19.567 -1.381 0.403 1.00 82.62 96 TYR A N 1
ATOM 735 C CA . TYR A 1 96 ? -18.368 -1.180 -0.418 1.00 82.62 96 TYR A CA 1
ATOM 736 C C . TYR A 1 96 ? -17.241 -2.149 -0.053 1.00 82.62 96 TYR A C 1
ATOM 738 O O . TYR A 1 96 ? -16.592 -2.691 -0.944 1.00 82.62 96 TYR A O 1
ATOM 746 N N . LEU A 1 97 ? -17.036 -2.414 1.242 1.00 83.00 97 LEU A N 1
ATOM 747 C CA . LEU A 1 97 ? -16.023 -3.371 1.694 1.00 83.00 97 LEU A CA 1
ATOM 748 C C . LEU A 1 97 ? -16.353 -4.795 1.240 1.00 83.00 97 LEU A C 1
ATOM 750 O O . LEU A 1 97 ? -15.488 -5.462 0.678 1.00 83.00 97 LEU A O 1
ATOM 754 N N . VAL A 1 98 ? -17.603 -5.235 1.407 1.00 86.44 98 VAL A N 1
ATOM 755 C CA . VAL A 1 98 ? -18.040 -6.566 0.950 1.00 86.44 98 VAL A CA 1
ATOM 756 C C . VAL A 1 98 ? -17.888 -6.697 -0.565 1.00 86.44 98 VAL A C 1
ATOM 758 O O . VAL A 1 98 ? -17.323 -7.680 -1.037 1.00 86.44 98 VAL A O 1
ATOM 761 N N . PHE A 1 99 ? -18.312 -5.686 -1.326 1.00 86.31 99 PHE A N 1
ATOM 762 C CA . PHE A 1 99 ? -18.185 -5.691 -2.781 1.00 86.31 99 PHE A CA 1
ATOM 763 C C . PHE A 1 99 ? -16.718 -5.731 -3.234 1.00 86.31 99 PHE A C 1
ATOM 765 O O . PHE A 1 99 ? -16.360 -6.545 -4.081 1.00 86.31 99 PHE A O 1
ATOM 772 N N . SER A 1 100 ? -15.844 -4.926 -2.618 1.00 86.00 100 SER A N 1
ATOM 773 C CA . SER A 1 100 ? -14.402 -4.959 -2.900 1.00 86.00 100 SER A CA 1
ATOM 774 C C . SER A 1 100 ? -13.753 -6.300 -2.543 1.00 86.00 100 SER A C 1
ATOM 776 O O . SER A 1 100 ? -12.870 -6.758 -3.262 1.00 86.00 100 SER A O 1
ATOM 778 N N . GLY A 1 101 ? -14.220 -6.959 -1.476 1.00 86.25 101 GLY A N 1
ATOM 779 C CA . GLY A 1 101 ? -13.748 -8.281 -1.072 1.00 86.25 101 GLY A CA 1
ATOM 780 C C . GLY A 1 101 ? -14.144 -9.365 -2.072 1.00 86.25 101 GLY A C 1
ATOM 781 O O . GLY A 1 101 ? -13.302 -10.172 -2.456 1.00 86.25 101 GLY A O 1
ATOM 782 N N . LEU A 1 102 ? -15.394 -9.345 -2.546 1.00 91.94 102 LEU A N 1
ATOM 783 C CA . LEU A 1 102 ? -15.880 -10.270 -3.575 1.00 91.94 102 LEU A CA 1
ATOM 784 C C . LEU A 1 102 ? -15.175 -10.056 -4.915 1.00 91.94 102 LEU A C 1
ATOM 786 O O . LEU A 1 102 ? -14.763 -11.028 -5.539 1.00 91.94 102 LEU A O 1
ATOM 790 N N . LEU A 1 103 ? -14.988 -8.800 -5.330 1.00 89.12 103 LEU A N 1
ATOM 791 C CA . LEU A 1 103 ? -14.207 -8.482 -6.525 1.00 89.12 103 LEU A CA 1
ATOM 792 C C . LEU A 1 103 ? -12.759 -8.955 -6.388 1.00 89.12 103 LEU A C 1
ATOM 794 O O . LEU A 1 103 ? -12.232 -9.560 -7.312 1.00 89.12 103 LEU A O 1
ATOM 798 N N . GLY A 1 104 ? -12.129 -8.727 -5.233 1.00 87.56 104 GLY A N 1
ATOM 799 C CA . GLY A 1 104 ? -10.775 -9.203 -4.961 1.00 87.56 104 GLY A CA 1
ATOM 800 C C . GLY A 1 104 ? -10.676 -10.724 -5.053 1.00 87.56 104 GLY A C 1
ATOM 801 O O . GLY A 1 104 ? -9.824 -11.236 -5.774 1.00 87.56 104 GLY A O 1
ATOM 802 N N . ALA A 1 105 ? -11.572 -11.446 -4.379 1.00 89.94 105 ALA A N 1
ATOM 803 C CA . ALA A 1 105 ? -11.629 -12.904 -4.439 1.00 89.94 105 ALA A CA 1
ATOM 804 C C . ALA A 1 105 ? -11.876 -13.408 -5.870 1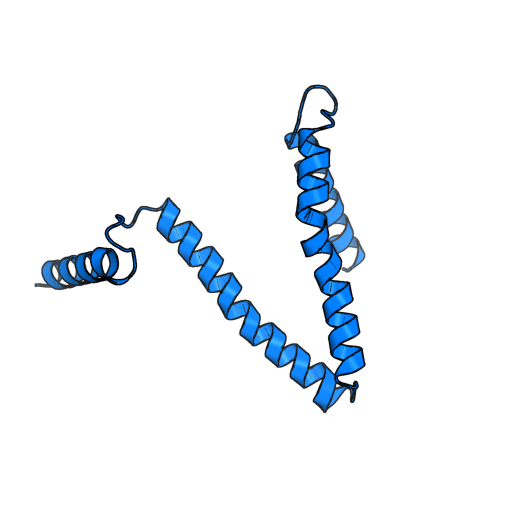.00 89.94 105 ALA A C 1
ATOM 806 O O . ALA A 1 105 ? -11.199 -14.331 -6.313 1.00 89.94 105 ALA A O 1
ATOM 807 N N . GLY A 1 106 ? -12.783 -12.767 -6.612 1.00 92.75 106 GLY A N 1
ATOM 808 C CA . GLY A 1 106 ? -13.053 -13.080 -8.014 1.00 92.75 106 GLY A CA 1
ATOM 809 C C . GLY A 1 106 ? -11.832 -12.885 -8.911 1.00 92.75 106 GLY A C 1
ATOM 810 O O . GLY A 1 106 ? -11.536 -13.759 -9.718 1.00 92.75 106 GLY A O 1
ATOM 811 N N . SER A 1 107 ? -11.078 -11.798 -8.736 1.00 88.12 107 SER A N 1
ATOM 812 C CA . SER A 1 107 ? -9.839 -11.558 -9.487 1.00 88.12 107 SER A CA 1
ATOM 813 C C . SER A 1 107 ? -8.779 -12.621 -9.213 1.00 88.12 107 SER A C 1
ATOM 815 O O . SER A 1 107 ? -8.125 -13.081 -10.144 1.00 88.12 107 SER A O 1
ATOM 817 N N . TRP A 1 108 ? -8.619 -13.034 -7.952 1.00 86.06 108 TRP A N 1
ATOM 818 C CA . TRP A 1 108 ? -7.691 -14.109 -7.593 1.00 86.06 108 TRP A CA 1
ATOM 819 C C . TRP A 1 108 ? -8.133 -15.463 -8.148 1.00 86.06 108 TRP A C 1
ATOM 821 O O . TRP A 1 108 ? -7.293 -16.208 -8.637 1.00 86.06 108 TRP A O 1
ATOM 831 N N . LEU A 1 109 ? -9.434 -15.761 -8.123 1.00 90.38 109 LEU A N 1
ATOM 832 C CA . LEU A 1 109 ? -9.983 -16.977 -8.727 1.00 90.38 109 LEU A CA 1
ATOM 833 C C . LEU A 1 109 ? -9.860 -16.983 -10.252 1.00 90.38 109 LEU A C 1
ATOM 835 O O . LEU A 1 109 ? -9.651 -18.037 -10.826 1.00 90.38 109 LEU A O 1
ATOM 839 N N . ALA A 1 110 ? -9.983 -15.830 -10.909 1.00 90.19 110 ALA A N 1
ATOM 840 C CA . ALA A 1 110 ? -9.820 -15.718 -12.357 1.00 90.19 110 ALA A CA 1
ATOM 841 C C . ALA A 1 110 ? -8.352 -15.811 -12.812 1.00 90.19 110 ALA A C 1
ATOM 843 O O . ALA A 1 110 ? -8.094 -16.084 -13.980 1.00 90.19 110 ALA A O 1
ATOM 844 N N . MET A 1 111 ? -7.405 -15.530 -11.912 1.00 85.00 111 MET A N 1
ATOM 845 C CA . MET A 1 111 ? -5.965 -15.678 -12.153 1.00 85.00 111 MET A CA 1
ATOM 846 C C . MET A 1 111 ? -5.443 -17.092 -11.865 1.00 85.00 111 MET A C 1
ATOM 848 O O . MET A 1 111 ? -4.339 -17.408 -12.307 1.00 85.00 111 MET A O 1
ATOM 852 N N . ALA A 1 112 ? -6.190 -17.893 -11.099 1.00 67.56 112 ALA A N 1
ATOM 853 C CA . ALA A 1 112 ? -5.868 -19.282 -10.770 1.00 67.56 112 ALA A CA 1
ATOM 854 C C . ALA A 1 112 ? -6.248 -20.231 -11.916 1.00 67.56 112 ALA A C 1
ATOM 856 O O . ALA A 1 112 ? -5.475 -21.188 -12.140 1.00 67.56 112 ALA A O 1
#

pLDDT: mean 83.0, std 7.18, range [53.47, 94.0]

Sequence (112 aa):
MTTSLKASLKQFVEQNVLQGQPLTTELAAILMVYFVQGILGLARLAVSFFLKDDLGLTPAEVAAMTGIATLPWTIKPVFGFVSDGFPIGRYRRRPYLVFSGLLGAGSWLAMA

Secondary structure (DSSP, 8-state):
-HHHHHHHHHHHHHHHTSTT----HHHHHHHHHHHHHHHHHHHHHHHHHIIIIIS---HHHHHHHHHHHHHHHHHHHHHHHHHHH--BTTBSSHHHHHHHHHHHHHHHHHH-

Foldseek 3Di:
DVVVVVVVVQVCCCVPVVVNDHPDPVVVVVVVVVVVVVVVVVVVVVVLCCCCPVVVDDPVVSCVVVVVVCVVVVCVVVVVCCLQVDADPNHRNVVVVVVVVVVVVVVVVVVD

Radius of gyration: 21.47 Å; chains: 1; bounding box: 48×30×58 Å